Protein AF-A0A7J6QUN5-F1 (afdb_monomer_lite)

Secondary structure (DSSP, 8-state):
--HHHHHHTTSTT--S-----------------HHHHHHHTTSTTSHHHHHHHTTS-HHHHHHHHHHHTT-EEEEEEETTTEEEEEEE---SSS--S--TTTTTTGGGSTTS------

Structure (mmCIF, N/CA/C/O backbone):
data_AF-A0A7J6QUN5-F1
#
_entry.id   AF-A0A7J6QUN5-F1
#
loop_
_atom_site.group_PDB
_atom_site.id
_atom_site.type_symbol
_atom_site.label_atom_id
_atom_site.label_alt_id
_atom_site.label_comp_id
_atom_site.label_asym_id
_atom_site.label_entity_id
_atom_site.label_seq_id
_atom_site.pdbx_PDB_ins_code
_atom_site.Cartn_x
_atom_site.Cartn_y
_atom_site.Cartn_z
_atom_site.occupancy
_atom_site.B_iso_or_equiv
_atom_site.auth_seq_id
_atom_site.auth_comp_id
_atom_site.auth_asym_id
_atom_site.auth_atom_id
_atom_site.pdbx_PDB_model_num
ATOM 1 N N . MET A 1 1 ? -0.208 -10.633 -9.909 1.00 82.94 1 MET A N 1
ATOM 2 C CA . MET A 1 1 ? 0.989 -10.664 -9.033 1.00 82.94 1 MET A CA 1
ATOM 3 C C . MET A 1 1 ? 1.171 -12.066 -8.469 1.00 82.94 1 MET A C 1
ATOM 5 O O . MET A 1 1 ? 0.181 -12.698 -8.118 1.00 82.94 1 MET A O 1
ATOM 9 N N . SER A 1 2 ? 2.407 -12.575 -8.420 1.00 84.75 2 SER A N 1
ATOM 10 C CA . SER A 1 2 ? 2.683 -13.891 -7.827 1.00 84.75 2 SER A CA 1
ATOM 11 C C . SER A 1 2 ? 2.511 -13.862 -6.295 1.00 84.75 2 SER A C 1
ATOM 13 O O . SER A 1 2 ? 2.693 -12.804 -5.682 1.00 84.75 2 SER A O 1
ATOM 15 N N . PRO A 1 3 ? 2.179 -14.996 -5.648 1.00 80.06 3 PRO A N 1
ATOM 16 C CA . PRO A 1 3 ? 1.988 -15.053 -4.195 1.00 80.06 3 PRO A CA 1
ATOM 17 C C . PRO A 1 3 ? 3.200 -14.563 -3.387 1.00 80.06 3 PRO A C 1
ATOM 19 O O . PRO A 1 3 ? 3.033 -13.876 -2.379 1.00 80.06 3 PRO A O 1
ATOM 22 N N . GLU A 1 4 ? 4.412 -14.838 -3.872 1.00 85.50 4 GLU A N 1
ATOM 23 C CA . GLU A 1 4 ? 5.676 -14.420 -3.247 1.00 85.50 4 GLU A CA 1
ATOM 24 C C . GLU A 1 4 ? 5.857 -12.896 -3.216 1.00 85.50 4 GLU A C 1
ATOM 26 O O . GLU A 1 4 ? 6.329 -12.321 -2.233 1.00 85.50 4 GLU A O 1
ATOM 31 N N . LEU A 1 5 ? 5.434 -12.214 -4.282 1.00 87.00 5 LEU A N 1
ATOM 32 C CA . LEU A 1 5 ? 5.513 -10.757 -4.392 1.00 87.00 5 LEU A CA 1
ATOM 33 C C . LEU A 1 5 ? 4.449 -10.063 -3.539 1.00 87.00 5 LEU A C 1
ATOM 35 O O . LEU A 1 5 ? 4.653 -8.935 -3.099 1.00 87.00 5 LEU A O 1
ATOM 39 N N . LYS A 1 6 ? 3.343 -10.750 -3.228 1.00 83.44 6 LYS A N 1
ATOM 40 C CA . LYS A 1 6 ? 2.235 -10.183 -2.450 1.00 83.44 6 LYS A CA 1
ATOM 41 C C . LYS A 1 6 ? 2.627 -9.755 -1.049 1.00 83.44 6 LYS A C 1
ATOM 43 O O . LYS A 1 6 ? 2.154 -8.727 -0.574 1.00 83.44 6 LYS A O 1
ATOM 48 N N . LYS A 1 7 ? 3.514 -10.512 -0.405 1.00 85.94 7 LYS A N 1
ATOM 49 C CA . LYS A 1 7 ? 4.052 -10.144 0.909 1.00 85.94 7 LYS A CA 1
ATOM 50 C C . LYS A 1 7 ? 5.050 -8.992 0.799 1.00 85.94 7 LYS A C 1
ATOM 52 O O . LYS A 1 7 ? 5.067 -8.115 1.654 1.00 85.94 7 LYS A O 1
ATOM 57 N N . LYS A 1 8 ? 5.848 -8.982 -0.271 1.00 89.56 8 LYS A N 1
ATOM 58 C CA . LYS A 1 8 ? 6.910 -7.996 -0.490 1.00 89.56 8 LYS A CA 1
ATOM 59 C C . LYS A 1 8 ? 6.399 -6.629 -0.932 1.00 89.56 8 LYS A C 1
ATOM 61 O O . LYS A 1 8 ? 7.020 -5.636 -0.592 1.00 89.56 8 LYS A O 1
ATOM 66 N N . ALA A 1 9 ? 5.249 -6.566 -1.599 1.00 89.44 9 ALA A N 1
ATOM 67 C CA . ALA A 1 9 ? 4.669 -5.322 -2.107 1.00 89.44 9 ALA A CA 1
ATOM 68 C C . ALA A 1 9 ? 4.480 -4.234 -1.029 1.00 89.44 9 ALA A C 1
ATOM 70 O O . ALA A 1 9 ? 4.543 -3.049 -1.337 1.00 89.44 9 ALA A O 1
ATOM 71 N N . PHE A 1 10 ? 4.273 -4.627 0.233 1.00 91.75 10 PHE A N 1
ATOM 72 C CA . PHE A 1 10 ? 4.112 -3.701 1.360 1.00 91.75 10 PHE A CA 1
ATOM 73 C C . PHE A 1 10 ? 5.419 -3.364 2.095 1.00 91.75 10 PHE A C 1
ATOM 75 O O . PHE A 1 10 ? 5.378 -2.617 3.073 1.00 91.75 10 PHE A O 1
ATOM 82 N N . LEU A 1 11 ? 6.568 -3.898 1.670 1.00 91.44 11 LEU A N 1
ATOM 83 C CA . LEU A 1 11 ? 7.860 -3.496 2.218 1.00 91.44 11 LEU A CA 1
ATOM 84 C C . LEU A 1 11 ? 8.272 -2.146 1.625 1.00 91.44 11 LEU A C 1
ATOM 86 O O . LEU A 1 11 ? 8.215 -1.939 0.416 1.00 91.44 11 LEU A O 1
ATOM 90 N N . TYR A 1 12 ? 8.737 -1.242 2.482 1.00 90.69 12 TYR A N 1
ATOM 91 C CA . TYR A 1 12 ? 9.356 0.003 2.040 1.00 90.69 12 TYR A CA 1
ATOM 92 C C . TYR A 1 12 ? 10.601 -0.272 1.194 1.00 90.69 12 TYR A C 1
ATOM 94 O O . TYR A 1 12 ? 11.402 -1.149 1.523 1.00 90.69 12 TYR A O 1
ATOM 102 N N . GLY A 1 13 ? 10.759 0.478 0.103 1.00 86.38 13 GLY A N 1
ATOM 103 C CA . GLY A 1 13 ? 11.887 0.309 -0.814 1.00 86.38 13 GLY A CA 1
ATOM 104 C C . GLY A 1 13 ? 11.758 -0.904 -1.743 1.00 86.38 13 GLY A C 1
ATOM 105 O O . GLY A 1 13 ? 12.678 -1.190 -2.509 1.00 86.38 13 GLY A O 1
ATOM 106 N N . PHE A 1 14 ? 10.652 -1.654 -1.676 1.00 88.19 14 PHE A N 1
ATOM 107 C CA . PHE A 1 14 ? 10.424 -2.787 -2.561 1.00 88.19 14 PHE A CA 1
ATOM 108 C C . PHE A 1 14 ? 9.838 -2.322 -3.897 1.00 88.19 14 PHE A C 1
ATOM 110 O O . PHE A 1 14 ? 8.730 -1.794 -3.962 1.00 88.19 14 PHE A O 1
ATOM 117 N N . THR A 1 15 ? 10.564 -2.585 -4.980 1.00 85.19 15 THR A N 1
ATOM 118 C CA . THR A 1 15 ? 10.099 -2.406 -6.357 1.00 85.19 15 THR A CA 1
ATOM 119 C C . THR A 1 15 ? 10.508 -3.615 -7.192 1.00 85.19 15 THR A C 1
ATOM 121 O O . THR A 1 15 ? 11.523 -4.258 -6.923 1.00 85.19 15 THR A O 1
ATOM 124 N N . THR A 1 16 ? 9.687 -3.972 -8.178 1.00 83.31 16 THR A N 1
ATOM 125 C CA . THR A 1 16 ? 10.002 -5.032 -9.149 1.00 83.31 16 THR A CA 1
ATOM 126 C C . THR A 1 16 ? 10.709 -4.499 -10.390 1.00 83.31 16 THR A C 1
ATOM 128 O O . THR A 1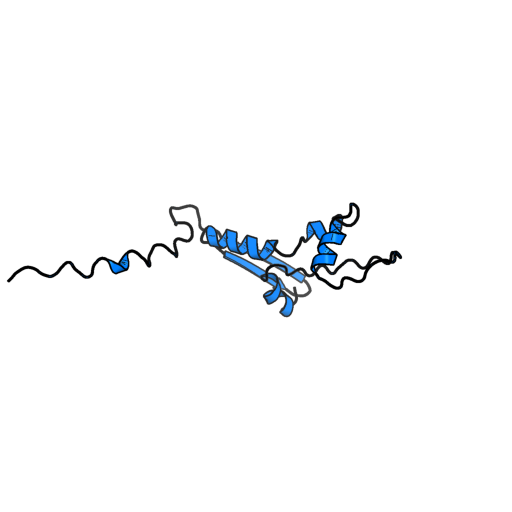 16 ? 11.071 -5.290 -11.256 1.00 83.31 16 THR A O 1
ATOM 131 N N . VAL A 1 17 ? 10.877 -3.178 -10.502 1.00 79.56 17 VAL A N 1
ATOM 132 C CA . VAL A 1 17 ? 11.682 -2.570 -11.563 1.00 79.56 17 VAL A CA 1
ATOM 133 C C . VAL A 1 17 ? 13.146 -2.872 -11.254 1.00 79.56 17 VAL A C 1
ATOM 135 O O . VAL A 1 17 ? 13.657 -2.463 -10.215 1.00 79.56 17 VAL A O 1
ATOM 138 N N . GLY A 1 18 ? 13.782 -3.672 -12.110 1.00 66.31 18 GLY A N 1
ATOM 139 C CA . GLY A 1 18 ? 15.221 -3.911 -12.043 1.00 66.31 18 GLY A CA 1
ATOM 140 C C . GLY A 1 18 ? 15.991 -2.722 -12.607 1.00 66.31 18 GLY A C 1
ATOM 141 O O . GLY A 1 18 ? 15.450 -1.978 -13.427 1.00 66.31 18 GLY A O 1
ATOM 142 N N . ASP A 1 19 ? 17.250 -2.569 -12.196 1.00 58.72 19 ASP A N 1
ATOM 143 C CA . ASP A 1 19 ? 18.159 -1.611 -12.820 1.00 58.72 19 ASP A CA 1
ATOM 144 C C . ASP A 1 19 ? 18.194 -1.898 -14.326 1.00 58.72 19 ASP A C 1
ATOM 146 O O . ASP A 1 19 ? 18.516 -3.005 -14.768 1.00 58.72 19 ASP A O 1
ATOM 150 N N . ILE A 1 20 ? 17.777 -0.915 -15.118 1.00 54.81 20 ILE A N 1
ATOM 151 C CA . ILE A 1 20 ? 17.833 -0.975 -16.575 1.00 54.81 20 ILE A CA 1
ATOM 152 C C . ILE A 1 20 ? 19.307 -1.092 -16.975 1.00 54.81 20 ILE A C 1
ATOM 154 O O . ILE A 1 20 ? 20.046 -0.110 -17.012 1.00 54.81 20 ILE A O 1
ATOM 158 N N . ASN A 1 21 ? 19.739 -2.326 -17.238 1.00 50.00 21 ASN A N 1
ATOM 159 C CA . ASN A 1 21 ? 21.006 -2.642 -17.880 1.00 50.00 21 ASN A CA 1
ATOM 160 C C . ASN A 1 21 ? 20.969 -2.099 -19.308 1.00 50.00 21 ASN A C 1
ATOM 162 O O . ASN A 1 21 ? 20.566 -2.801 -20.235 1.00 50.00 21 ASN A O 1
ATOM 166 N N . GLU A 1 22 ? 21.388 -0.855 -19.497 1.00 47.62 22 GLU A N 1
ATOM 167 C CA . GLU A 1 22 ? 21.753 -0.393 -20.824 1.00 47.62 22 GLU A CA 1
ATOM 168 C C . GLU A 1 22 ? 23.231 -0.703 -21.040 1.00 47.62 22 GLU A C 1
ATOM 170 O O . GLU A 1 22 ? 24.113 -0.189 -20.348 1.00 47.62 22 GLU A O 1
ATOM 175 N N . ASN A 1 23 ? 23.485 -1.609 -21.985 1.00 44.31 23 ASN A N 1
ATOM 176 C CA . ASN A 1 23 ? 24.789 -1.811 -22.592 1.00 44.31 23 ASN A CA 1
ATOM 177 C C . ASN A 1 23 ? 25.268 -0.466 -23.151 1.00 44.31 23 ASN A C 1
ATOM 179 O O . ASN A 1 23 ? 24.983 -0.113 -24.292 1.00 44.31 23 ASN A O 1
ATOM 183 N N . THR A 1 24 ? 25.980 0.314 -22.355 1.00 46.88 24 THR A N 1
ATOM 184 C CA . THR A 1 24 ? 26.732 1.466 -22.833 1.00 46.88 24 THR A CA 1
ATOM 185 C C . THR A 1 24 ? 28.063 1.432 -22.118 1.00 46.88 24 THR A C 1
ATOM 187 O O . THR A 1 24 ? 28.154 1.579 -20.901 1.00 46.88 24 THR A O 1
ATOM 190 N N . HIS A 1 25 ? 29.084 1.124 -22.910 1.00 50.94 25 HIS A N 1
ATOM 191 C CA . HIS A 1 25 ? 30.479 1.229 -22.543 1.00 50.94 25 HIS A CA 1
ATOM 192 C C . HIS A 1 25 ? 30.749 2.629 -21.992 1.00 50.94 25 HIS A C 1
ATOM 194 O O . HIS A 1 25 ? 30.844 3.571 -22.769 1.00 50.94 25 HIS A O 1
ATOM 200 N N . ASP A 1 26 ? 30.933 2.755 -20.684 1.00 41.38 26 ASP A N 1
ATOM 201 C CA . ASP A 1 26 ? 31.986 3.631 -20.198 1.00 41.38 26 ASP A CA 1
ATOM 202 C C . ASP A 1 26 ? 32.542 3.113 -18.875 1.00 41.38 26 ASP A C 1
ATOM 204 O O . ASP A 1 26 ? 31.835 2.755 -17.932 1.00 41.38 26 ASP A O 1
ATOM 208 N N . SER A 1 27 ? 33.856 2.999 -18.873 1.00 60.53 27 SER A N 1
ATOM 209 C CA . SER A 1 27 ? 34.684 2.577 -17.769 1.00 60.53 27 SER A CA 1
ATOM 210 C C . SER A 1 27 ? 34.833 3.733 -16.793 1.00 60.53 27 SER A C 1
ATOM 212 O O . SER A 1 27 ? 35.487 4.708 -17.127 1.00 60.53 27 SER A O 1
ATOM 214 N N . THR A 1 28 ? 34.323 3.610 -15.572 1.00 52.84 28 THR A N 1
ATOM 215 C CA . THR A 1 28 ? 35.036 4.028 -14.354 1.00 52.84 28 THR A CA 1
ATOM 216 C C . THR A 1 28 ? 34.233 3.661 -13.107 1.00 52.84 28 THR A C 1
ATOM 218 O O . THR A 1 28 ? 33.027 3.854 -13.030 1.00 52.84 28 THR A O 1
ATOM 221 N N . THR A 1 29 ? 34.962 3.125 -12.124 1.00 48.28 29 THR A N 1
ATOM 222 C CA . THR A 1 29 ? 34.580 2.904 -10.717 1.00 48.28 29 THR A CA 1
ATOM 223 C C . THR A 1 29 ? 33.439 1.921 -10.423 1.00 48.28 29 THR A C 1
ATOM 225 O O . THR A 1 29 ? 32.255 2.212 -10.527 1.00 48.28 29 THR A O 1
ATOM 228 N N . ARG A 1 30 ? 33.866 0.730 -9.982 1.00 52.62 30 ARG A N 1
ATOM 229 C CA . ARG A 1 30 ? 33.071 -0.281 -9.280 1.00 52.62 30 ARG A CA 1
ATOM 230 C C . ARG A 1 30 ? 32.595 0.297 -7.948 1.00 52.62 30 ARG A C 1
ATOM 232 O O . ARG A 1 30 ? 33.433 0.532 -7.082 1.00 52.62 30 ARG A O 1
ATOM 239 N N . ASP A 1 31 ? 31.294 0.492 -7.787 1.00 52.38 31 ASP A N 1
ATOM 240 C CA . ASP A 1 31 ? 30.698 0.724 -6.473 1.00 52.38 31 ASP A CA 1
ATOM 241 C C . ASP A 1 31 ? 29.363 -0.038 -6.396 1.00 52.38 31 ASP A C 1
ATOM 243 O O . ASP A 1 31 ? 28.321 0.406 -6.877 1.00 52.38 31 ASP A O 1
ATOM 247 N N . ASP A 1 32 ? 29.431 -1.260 -5.859 1.00 50.91 32 ASP A N 1
ATOM 248 C CA . ASP A 1 32 ? 28.390 -2.302 -5.879 1.00 50.91 32 ASP A CA 1
ATOM 249 C C . ASP A 1 32 ? 27.277 -2.067 -4.829 1.00 50.91 32 ASP A C 1
ATOM 251 O O . ASP A 1 32 ? 26.784 -2.988 -4.171 1.00 50.91 32 ASP A O 1
ATOM 255 N N . GLY A 1 33 ? 26.885 -0.810 -4.619 1.00 52.50 33 GLY A N 1
ATOM 256 C CA . GLY A 1 33 ? 25.881 -0.416 -3.634 1.00 52.50 33 GLY A CA 1
ATOM 257 C C . GLY A 1 33 ? 24.529 -0.079 -4.262 1.00 52.50 33 GLY A C 1
ATOM 258 O O . GLY A 1 33 ? 24.459 0.677 -5.226 1.00 52.50 33 GLY A O 1
ATOM 259 N N . ARG A 1 34 ? 23.424 -0.516 -3.635 1.00 56.09 34 ARG A N 1
ATOM 260 C CA . ARG A 1 34 ? 22.042 -0.073 -3.955 1.00 56.09 34 ARG A CA 1
ATOM 261 C C . ARG A 1 34 ? 21.879 1.455 -4.024 1.00 56.09 34 ARG A C 1
ATOM 263 O O . ARG A 1 34 ? 20.978 1.945 -4.692 1.00 56.09 34 ARG A O 1
ATOM 270 N N . LEU A 1 35 ? 22.743 2.200 -3.333 1.00 56.38 35 LEU A N 1
ATOM 271 C CA . LEU A 1 35 ? 22.790 3.663 -3.358 1.00 56.38 35 LEU A CA 1
ATOM 272 C C . LEU A 1 35 ? 23.426 4.222 -4.647 1.00 56.38 35 LEU A C 1
ATOM 274 O O . LEU A 1 35 ? 23.017 5.280 -5.118 1.00 56.38 35 LEU A O 1
ATOM 278 N N . GLY A 1 36 ? 24.376 3.501 -5.249 1.00 55.91 36 GLY A N 1
ATOM 279 C CA . GLY A 1 36 ? 25.034 3.892 -6.500 1.00 55.91 36 GLY A CA 1
ATOM 280 C C . GLY A 1 36 ? 24.078 3.888 -7.696 1.00 55.91 36 GLY A C 1
ATOM 281 O O . GLY A 1 36 ? 24.122 4.796 -8.524 1.00 55.91 36 GLY A O 1
ATOM 282 N N . GLY A 1 37 ? 23.135 2.938 -7.738 1.00 56.97 37 GLY A N 1
ATOM 283 C CA . GLY A 1 37 ? 22.068 2.904 -8.751 1.00 56.97 37 GLY A CA 1
ATOM 284 C C . GLY A 1 37 ? 21.099 4.093 -8.661 1.00 56.97 37 GLY A C 1
ATOM 285 O O . GLY A 1 37 ? 20.684 4.636 -9.685 1.00 56.97 37 GLY A O 1
ATOM 286 N N . LEU A 1 38 ? 20.799 4.559 -7.442 1.00 58.38 38 LEU A N 1
ATOM 287 C CA . LEU A 1 38 ? 19.957 5.737 -7.181 1.00 58.38 38 LEU A CA 1
ATOM 288 C C . LEU A 1 38 ? 20.619 7.034 -7.658 1.00 58.38 38 LEU A C 1
ATOM 290 O O . LEU A 1 38 ? 19.964 7.838 -8.317 1.00 58.38 38 LEU A O 1
ATOM 294 N N . LEU A 1 39 ? 21.915 7.216 -7.386 1.00 60.47 39 LEU A N 1
ATOM 295 C CA . LEU A 1 39 ? 22.669 8.381 -7.859 1.00 60.47 39 LEU A CA 1
ATOM 296 C C . LEU A 1 39 ? 22.758 8.406 -9.394 1.00 60.47 39 LEU A C 1
ATOM 298 O O . LEU A 1 39 ? 22.573 9.449 -10.013 1.00 60.47 39 LEU A O 1
ATOM 302 N N . ARG A 1 40 ? 22.981 7.244 -10.020 1.00 55.00 40 ARG A N 1
ATOM 303 C CA . ARG A 1 40 ? 23.076 7.114 -11.482 1.00 55.00 40 ARG A CA 1
ATOM 304 C C . ARG A 1 40 ? 21.735 7.331 -12.192 1.00 55.00 40 ARG A C 1
ATOM 306 O O . ARG A 1 40 ? 21.713 7.802 -13.322 1.00 55.00 40 ARG A O 1
ATOM 313 N N . SER A 1 41 ? 20.619 7.053 -11.517 1.00 54.47 41 SER A N 1
ATOM 314 C CA . SER A 1 41 ? 19.268 7.310 -12.038 1.00 54.47 41 SER A CA 1
ATOM 315 C C . SER A 1 41 ? 18.936 8.804 -12.159 1.00 54.47 41 SER A C 1
ATOM 317 O O . SER A 1 41 ? 17.943 9.147 -12.794 1.00 54.47 41 SER A O 1
ATOM 319 N N . MET A 1 42 ? 19.748 9.694 -11.568 1.00 60.53 42 MET A N 1
ATOM 320 C CA . MET A 1 42 ? 19.533 11.143 -11.607 1.00 60.53 42 MET A CA 1
ATOM 321 C C . MET A 1 42 ? 20.069 11.836 -12.873 1.00 60.53 42 MET A C 1
ATOM 323 O O . MET A 1 42 ? 19.800 13.022 -13.062 1.00 60.53 42 MET A O 1
ATOM 327 N N . ASP A 1 43 ? 20.784 11.128 -13.757 1.00 58.34 43 ASP A N 1
ATOM 328 C CA . ASP A 1 43 ? 21.333 11.715 -14.984 1.00 58.34 43 ASP A CA 1
ATOM 329 C C . ASP A 1 43 ? 20.314 11.692 -16.144 1.00 58.34 43 ASP A C 1
ATOM 331 O O . ASP A 1 43 ? 20.108 10.692 -16.830 1.00 58.34 43 ASP A O 1
ATOM 335 N N . SER A 1 44 ? 19.610 12.819 -16.255 1.00 55.97 44 SER A N 1
ATOM 336 C CA . SER A 1 44 ? 18.897 13.502 -17.355 1.00 55.97 44 SER A CA 1
ATOM 337 C C . SER A 1 44 ? 18.230 12.770 -18.537 1.00 55.97 44 SER A C 1
ATOM 339 O O . SER A 1 44 ? 17.407 13.402 -19.194 1.00 55.97 44 SER A O 1
ATOM 341 N N . ASN A 1 45 ? 18.464 11.488 -18.824 1.00 54.28 45 ASN A N 1
ATOM 342 C CA . ASN A 1 45 ? 17.767 10.752 -19.897 1.00 54.28 45 ASN A CA 1
ATOM 343 C C . ASN A 1 45 ? 17.212 9.377 -19.469 1.00 54.28 45 ASN A C 1
ATOM 345 O O . ASN A 1 45 ? 16.319 8.852 -20.136 1.00 54.28 45 ASN A O 1
ATOM 349 N N . HIS A 1 46 ? 17.630 8.835 -18.317 1.00 53.03 46 HIS A N 1
ATOM 350 C CA . HIS A 1 46 ? 17.164 7.541 -17.775 1.00 53.03 46 HIS A CA 1
ATOM 351 C C . HIS A 1 46 ? 16.031 7.652 -16.744 1.00 53.03 46 HIS A C 1
ATOM 353 O O . HIS A 1 46 ? 15.552 6.642 -16.229 1.00 53.03 46 HIS A O 1
ATOM 359 N N . MET A 1 47 ? 15.543 8.869 -16.491 1.00 53.50 47 MET A N 1
ATOM 360 C CA . MET A 1 47 ? 14.454 9.142 -15.546 1.00 53.50 47 MET A CA 1
ATOM 361 C C . MET A 1 47 ? 13.125 8.470 -15.929 1.00 53.50 47 MET A C 1
ATOM 363 O O . MET A 1 47 ? 12.339 8.114 -15.064 1.00 53.50 47 MET A O 1
ATOM 367 N N . ARG A 1 48 ? 12.841 8.216 -17.211 1.00 53.41 48 ARG A N 1
ATOM 368 C CA . ARG A 1 48 ? 11.440 8.023 -17.639 1.00 53.41 48 ARG A CA 1
ATOM 369 C C . ARG A 1 48 ? 10.735 6.745 -17.172 1.00 53.41 48 ARG A C 1
ATOM 371 O O . ARG A 1 48 ? 9.519 6.776 -17.020 1.00 53.41 48 ARG A O 1
ATOM 378 N N . TRP A 1 49 ? 11.448 5.645 -16.933 1.00 52.44 49 TRP A N 1
ATOM 379 C CA . TRP A 1 49 ? 10.826 4.367 -16.535 1.00 52.44 49 TRP A CA 1
ATOM 380 C C . TRP A 1 49 ? 10.927 4.097 -15.030 1.00 52.44 49 TRP A C 1
ATOM 382 O O . TRP A 1 49 ? 9.984 3.583 -14.427 1.00 52.44 49 TRP A O 1
ATOM 392 N N . ASN A 1 50 ? 12.035 4.515 -14.414 1.00 56.81 50 ASN A N 1
ATOM 393 C CA . ASN A 1 50 ? 12.241 4.421 -12.968 1.00 56.81 50 ASN A CA 1
ATOM 394 C C . ASN A 1 50 ? 11.391 5.450 -12.204 1.00 56.81 50 ASN A C 1
ATOM 396 O O . ASN A 1 50 ? 10.975 5.188 -11.079 1.00 56.81 50 ASN A O 1
ATOM 400 N N . GLU A 1 51 ? 11.054 6.583 -12.825 1.00 57.97 51 GLU A N 1
ATOM 401 C CA . GLU A 1 51 ? 10.222 7.623 -12.214 1.00 57.97 51 GLU A CA 1
ATOM 402 C C . GLU A 1 51 ? 8.743 7.224 -12.107 1.00 57.97 51 GLU A C 1
ATOM 404 O O . GLU A 1 51 ? 8.087 7.579 -11.131 1.00 57.97 51 GLU A O 1
ATOM 409 N N . MET A 1 52 ? 8.216 6.416 -13.038 1.00 63.41 52 MET A N 1
ATOM 410 C CA . MET A 1 52 ? 6.799 6.015 -13.010 1.00 63.41 52 MET A CA 1
ATOM 411 C C . MET A 1 52 ? 6.470 5.015 -11.891 1.00 63.41 52 MET A C 1
ATOM 413 O O . MET A 1 52 ? 5.409 5.111 -11.277 1.00 63.41 52 MET A O 1
ATOM 417 N N . ALA A 1 53 ? 7.351 4.043 -11.629 1.00 70.44 53 ALA A N 1
ATOM 418 C CA . ALA A 1 53 ? 7.181 3.085 -10.528 1.00 70.44 53 ALA A CA 1
ATOM 419 C C . ALA A 1 53 ? 7.794 3.587 -9.206 1.00 70.44 53 ALA A C 1
ATOM 421 O O . ALA A 1 53 ? 7.411 3.133 -8.123 1.00 70.44 53 ALA A O 1
ATOM 422 N N . GLY A 1 54 ? 8.735 4.530 -9.298 1.00 77.19 54 GLY A N 1
ATOM 423 C CA . GLY A 1 54 ? 9.452 5.113 -8.175 1.00 77.19 54 GLY A CA 1
ATOM 424 C C . GLY A 1 54 ? 10.280 4.100 -7.381 1.00 77.19 54 GLY A C 1
ATOM 425 O O . GLY A 1 54 ? 10.503 2.954 -7.772 1.00 77.19 54 GLY A O 1
ATOM 426 N N . TYR A 1 55 ? 10.705 4.526 -6.193 1.00 80.38 55 TYR A N 1
ATOM 427 C CA . TYR A 1 55 ? 11.579 3.755 -5.302 1.00 80.38 55 TYR A CA 1
ATOM 428 C C . TYR A 1 55 ? 10.841 2.739 -4.407 1.00 80.38 55 TYR A C 1
ATOM 430 O O . TYR A 1 55 ? 11.395 2.280 -3.415 1.00 80.38 55 TYR A O 1
ATOM 438 N N . GLY A 1 56 ? 9.580 2.396 -4.697 1.00 86.81 56 GLY A N 1
ATOM 439 C CA . GLY A 1 56 ? 8.841 1.408 -3.895 1.00 86.81 56 GLY A CA 1
ATOM 440 C C . GLY A 1 56 ? 8.290 1.929 -2.559 1.00 86.81 56 GLY A C 1
ATOM 441 O O . GLY A 1 56 ? 8.152 1.170 -1.602 1.00 86.81 56 GLY A O 1
ATOM 442 N N . PHE A 1 57 ? 7.975 3.227 -2.471 1.00 89.75 57 PHE A N 1
ATOM 443 C CA . PHE A 1 57 ? 7.340 3.829 -1.284 1.00 89.75 57 PHE A CA 1
ATOM 444 C C . PHE A 1 57 ? 5.821 3.995 -1.411 1.00 89.75 57 PHE A C 1
ATOM 446 O O . PHE A 1 57 ? 5.143 4.125 -0.396 1.00 89.75 57 PHE A O 1
ATOM 453 N N . GLY A 1 58 ? 5.268 3.959 -2.628 1.00 91.75 58 GLY A N 1
ATOM 454 C CA . GLY A 1 58 ? 3.858 4.278 -2.878 1.00 91.75 58 GLY A CA 1
ATOM 455 C C . GLY A 1 58 ? 2.884 3.388 -2.105 1.00 91.75 58 GLY A C 1
ATOM 456 O O . GLY A 1 58 ? 2.116 3.885 -1.290 1.00 91.75 58 GLY A O 1
ATOM 457 N N . LEU A 1 59 ? 2.941 2.067 -2.301 1.00 93.06 59 LEU A N 1
ATOM 458 C CA . LEU A 1 59 ? 1.967 1.147 -1.699 1.00 93.06 59 LEU A CA 1
ATOM 459 C C . LEU A 1 59 ? 2.006 1.122 -0.154 1.00 93.06 59 LEU A C 1
ATOM 461 O O . LEU A 1 59 ? 0.934 1.185 0.461 1.00 93.06 59 LEU A O 1
ATOM 465 N N . PRO A 1 60 ? 3.185 1.073 0.502 1.00 93.25 60 PRO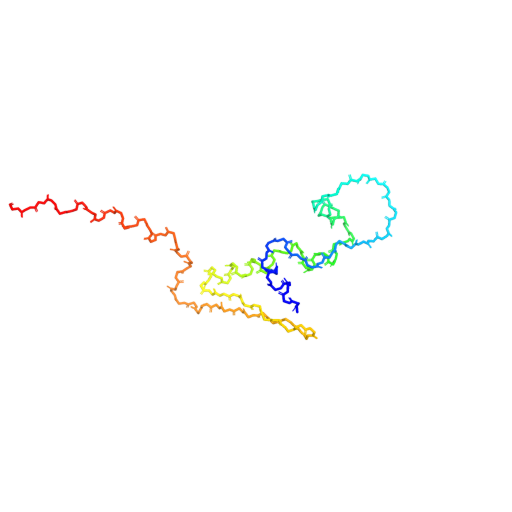 A N 1
ATOM 466 C CA . PRO A 1 60 ? 3.260 1.190 1.958 1.00 93.25 60 PRO A CA 1
ATOM 467 C C . PRO A 1 60 ? 2.706 2.524 2.486 1.00 93.25 60 PRO A C 1
ATOM 469 O O . PRO A 1 60 ? 1.952 2.524 3.461 1.00 93.25 60 PRO A O 1
ATOM 472 N N . LEU A 1 61 ? 3.013 3.646 1.820 1.00 93.56 61 LEU A N 1
ATOM 473 C CA . LEU A 1 61 ? 2.524 4.971 2.216 1.00 93.56 61 LEU A CA 1
ATOM 474 C C . LEU A 1 61 ? 1.015 5.111 2.017 1.00 93.56 61 LEU A C 1
ATOM 476 O O . LEU A 1 61 ? 0.324 5.572 2.920 1.00 93.56 61 LEU A O 1
ATOM 480 N N . SER A 1 62 ? 0.471 4.670 0.882 1.00 94.50 62 SER A N 1
ATOM 481 C CA . SER A 1 62 ? -0.975 4.701 0.636 1.00 94.50 62 SER A CA 1
ATOM 482 C C . SER A 1 62 ? -1.746 3.932 1.710 1.00 94.50 62 SER A C 1
ATOM 484 O O . SER A 1 62 ? -2.798 4.390 2.155 1.00 94.50 62 SER A O 1
ATOM 486 N N . ARG A 1 63 ? -1.211 2.799 2.189 1.00 93.25 63 ARG A N 1
ATOM 487 C CA . ARG A 1 63 ? -1.816 2.057 3.301 1.00 93.25 63 ARG A CA 1
ATOM 488 C C . ARG A 1 63 ? -1.727 2.811 4.628 1.00 93.25 63 ARG A C 1
ATOM 490 O O . ARG A 1 63 ? -2.691 2.789 5.388 1.00 93.25 63 ARG A O 1
ATOM 497 N N . LEU A 1 64 ? -0.600 3.465 4.910 1.00 93.19 64 LEU A N 1
ATOM 498 C CA . LEU A 1 64 ? -0.451 4.318 6.093 1.00 93.19 64 LEU A CA 1
ATOM 499 C C . LEU A 1 64 ? -1.490 5.449 6.089 1.00 93.19 64 LEU A C 1
ATOM 501 O O . LEU A 1 64 ? -2.172 5.641 7.091 1.00 93.19 64 LEU A O 1
ATOM 505 N N . TYR A 1 65 ? -1.666 6.131 4.955 1.00 91.25 65 TYR A N 1
ATOM 506 C CA . TYR A 1 65 ? -2.666 7.191 4.806 1.00 91.25 65 TYR A CA 1
ATOM 507 C C . TYR A 1 65 ? -4.097 6.679 4.966 1.00 91.25 65 TYR A C 1
ATOM 509 O O . TYR A 1 65 ? -4.882 7.287 5.688 1.00 91.25 65 TYR A O 1
ATOM 517 N N . ALA A 1 66 ? -4.440 5.544 4.352 1.00 91.12 66 ALA A N 1
ATOM 518 C CA . ALA A 1 66 ? -5.762 4.948 4.532 1.00 91.12 66 ALA A CA 1
ATOM 519 C C . ALA A 1 66 ? -6.041 4.646 6.015 1.00 91.12 66 ALA A C 1
ATOM 521 O O . ALA A 1 66 ? -7.108 4.984 6.523 1.00 91.12 66 ALA A O 1
ATOM 522 N N . LYS A 1 67 ? -5.055 4.087 6.730 1.00 90.19 67 LYS A N 1
ATOM 523 C CA . LYS A 1 67 ? -5.155 3.805 8.169 1.00 90.19 67 LYS A CA 1
ATOM 524 C C . LYS A 1 67 ? -5.249 5.052 9.035 1.00 90.19 67 LYS A C 1
ATOM 526 O O . LYS A 1 67 ? -5.982 5.036 10.018 1.00 90.19 67 LYS A O 1
ATOM 531 N N . TYR A 1 68 ? -4.541 6.118 8.675 1.00 87.19 68 TYR A N 1
ATOM 532 C CA . TYR A 1 68 ? -4.601 7.390 9.393 1.00 87.19 68 TYR A CA 1
ATOM 533 C C . TYR A 1 68 ? -6.036 7.933 9.461 1.00 87.19 68 TYR A C 1
ATOM 535 O O . TYR A 1 68 ? -6.504 8.304 10.535 1.00 87.19 68 TYR A O 1
ATOM 543 N N . PHE A 1 69 ? -6.780 7.849 8.354 1.00 85.12 69 PHE A N 1
ATOM 544 C CA . PHE A 1 69 ? -8.200 8.217 8.290 1.00 85.12 69 PHE A CA 1
ATOM 545 C C . PHE A 1 69 ? -9.156 7.117 8.801 1.00 85.12 69 PHE A C 1
ATOM 547 O O . PHE A 1 69 ? -10.352 7.118 8.501 1.00 85.12 69 PHE A O 1
ATOM 554 N N . GLY A 1 70 ? -8.644 6.148 9.566 1.00 85.69 70 GLY A N 1
ATOM 555 C CA . GLY A 1 70 ? -9.422 5.059 10.159 1.00 85.69 70 GLY A CA 1
ATOM 556 C C . GLY A 1 70 ? -9.897 3.992 9.166 1.00 85.69 70 GLY A C 1
ATOM 557 O O . GLY A 1 70 ? -10.796 3.219 9.493 1.00 85.69 70 GLY A O 1
ATOM 558 N N . GLY A 1 71 ? -9.329 3.969 7.963 1.00 91.00 71 GLY A N 1
ATOM 559 C CA . GLY A 1 71 ? -9.591 3.004 6.903 1.00 91.00 71 GLY A CA 1
ATOM 560 C C . GLY A 1 71 ? -8.523 1.907 6.777 1.00 91.00 71 GLY A C 1
ATOM 561 O O . GLY A 1 71 ? -7.728 1.674 7.685 1.00 91.00 71 GLY A O 1
ATOM 562 N N . ASP A 1 72 ? -8.478 1.230 5.626 1.00 93.25 72 ASP A N 1
ATOM 563 C CA . ASP A 1 72 ? -7.374 0.332 5.236 1.00 93.25 72 ASP A CA 1
ATOM 564 C C . ASP A 1 72 ? -7.289 0.210 3.703 1.00 93.25 72 ASP A C 1
ATOM 566 O O . ASP A 1 72 ? -8.208 0.581 2.966 1.00 93.25 72 ASP A O 1
ATOM 570 N N . LEU A 1 73 ? -6.168 -0.323 3.220 1.00 94.75 73 LEU A N 1
ATOM 571 C CA . LEU A 1 73 ? -5.918 -0.614 1.812 1.00 94.75 73 LEU A CA 1
ATOM 572 C C . LEU A 1 73 ? -5.665 -2.113 1.634 1.00 94.75 73 LEU A C 1
ATOM 574 O O . LEU A 1 73 ? -4.760 -2.686 2.249 1.00 94.75 73 LEU A O 1
ATOM 578 N N . HIS A 1 74 ? -6.423 -2.740 0.736 1.00 93.38 74 HIS A N 1
ATOM 579 C CA . HIS A 1 74 ? -6.331 -4.163 0.422 1.00 93.38 74 HIS A CA 1
ATOM 580 C C . HIS A 1 74 ? -5.924 -4.383 -1.034 1.00 93.38 74 HIS A C 1
ATOM 582 O O . HIS A 1 74 ? -6.514 -3.822 -1.951 1.00 93.38 74 HIS A O 1
ATOM 588 N N . VAL A 1 75 ? -4.936 -5.254 -1.245 1.00 93.44 75 VAL A N 1
ATOM 589 C CA . VAL A 1 75 ? -4.482 -5.651 -2.583 1.00 93.44 75 VAL A CA 1
ATOM 590 C C . VAL A 1 75 ? -4.918 -7.083 -2.860 1.00 93.44 75 VAL A C 1
ATOM 592 O O . VAL A 1 75 ? -4.493 -8.029 -2.180 1.00 93.44 75 VAL A O 1
ATOM 595 N N . GLN A 1 76 ? -5.740 -7.250 -3.890 1.00 92.31 76 GLN A N 1
ATOM 596 C CA . GLN A 1 76 ? -6.145 -8.545 -4.411 1.00 92.31 76 GLN A CA 1
ATOM 597 C C . GLN A 1 76 ? -5.480 -8.760 -5.760 1.00 92.31 76 GLN A C 1
ATOM 599 O O . GLN A 1 76 ? -5.411 -7.870 -6.592 1.00 92.31 76 GLN A O 1
ATOM 604 N N . SER A 1 77 ? -4.905 -9.937 -5.967 1.00 89.75 77 SER A N 1
ATOM 605 C CA . SER A 1 77 ? -4.177 -10.194 -7.196 1.00 89.75 77 SER A CA 1
ATOM 606 C C . SER A 1 77 ? -4.435 -11.594 -7.684 1.00 89.75 77 SER A C 1
ATOM 608 O O . SER A 1 77 ? -4.368 -12.545 -6.903 1.00 89.75 77 SER A O 1
ATOM 610 N N . LEU A 1 78 ? -4.699 -11.689 -8.981 1.00 91.50 78 LEU A N 1
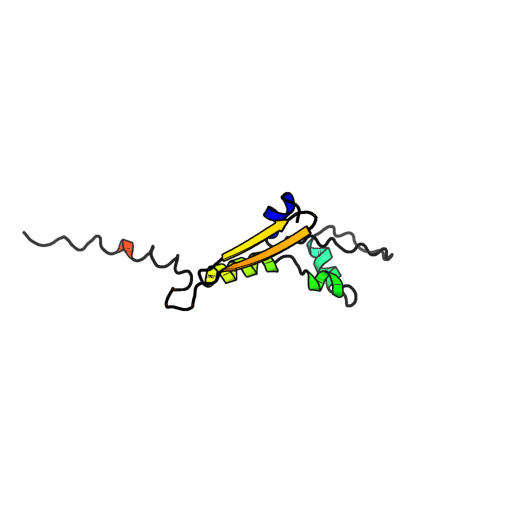ATOM 611 C CA . LEU A 1 78 ? -4.902 -12.928 -9.697 1.00 91.50 78 LEU A CA 1
ATOM 612 C C . LEU A 1 78 ? -3.742 -13.088 -10.681 1.00 91.50 78 LEU A C 1
ATOM 614 O O . LEU A 1 78 ? -3.575 -12.315 -11.628 1.00 91.50 78 LEU A O 1
ATOM 618 N N . TYR A 1 79 ? -2.870 -14.057 -10.406 1.00 88.88 79 TYR A N 1
ATOM 619 C CA . TYR A 1 79 ? -1.692 -14.301 -11.233 1.00 88.88 79 TYR A CA 1
ATOM 620 C C . TYR A 1 79 ? -2.101 -14.660 -12.669 1.00 88.88 79 TYR A C 1
ATOM 622 O O . TYR A 1 79 ? -2.942 -15.529 -12.864 1.00 88.88 79 TYR A O 1
ATOM 630 N N . GLY A 1 80 ? -1.515 -13.975 -13.655 1.00 89.62 80 GLY A N 1
ATOM 631 C CA . GLY A 1 80 ? -1.853 -14.134 -15.074 1.00 89.62 80 GLY A CA 1
ATOM 632 C C . GLY A 1 80 ? -3.027 -13.282 -15.573 1.00 89.62 80 GLY A C 1
ATOM 633 O O . GLY A 1 80 ? -3.239 -13.236 -16.777 1.00 89.62 80 GLY A O 1
ATOM 634 N N . TYR A 1 81 ? -3.746 -12.579 -14.688 1.00 92.12 81 TYR A N 1
ATOM 635 C CA . TYR A 1 81 ? -4.911 -11.765 -15.062 1.00 92.12 81 TYR A CA 1
ATOM 636 C C . TYR A 1 81 ? -4.742 -10.295 -14.674 1.00 92.12 81 TYR A C 1
ATOM 638 O O . TYR A 1 81 ? -4.877 -9.418 -15.519 1.00 92.12 81 TYR A O 1
ATOM 646 N N . GLY A 1 82 ? -4.420 -10.010 -13.406 1.00 92.31 82 GLY A N 1
ATOM 647 C CA . GLY A 1 82 ? -4.377 -8.628 -12.928 1.00 92.31 82 GLY A CA 1
ATOM 648 C C . GLY A 1 82 ? -4.182 -8.467 -11.422 1.00 92.31 82 GLY A C 1
ATOM 649 O O . GLY A 1 82 ? -3.951 -9.429 -10.681 1.00 92.31 82 GLY A O 1
ATOM 650 N N . THR A 1 83 ? -4.236 -7.214 -10.977 1.00 93.12 83 THR A N 1
ATOM 651 C CA . THR A 1 83 ? -4.162 -6.817 -9.568 1.00 93.12 83 THR A CA 1
ATOM 652 C C . THR A 1 83 ? -5.140 -5.675 -9.331 1.00 93.12 83 THR A C 1
ATOM 654 O O . THR A 1 83 ? -5.000 -4.627 -9.951 1.00 93.12 83 THR A O 1
ATOM 657 N N . ASP A 1 84 ? -6.061 -5.871 -8.397 1.00 94.88 84 ASP A N 1
ATOM 658 C CA . ASP A 1 84 ? -7.045 -4.888 -7.962 1.00 94.88 84 ASP A CA 1
ATOM 659 C C . ASP A 1 84 ? -6.662 -4.343 -6.583 1.00 94.88 84 ASP A C 1
ATOM 661 O O . ASP A 1 84 ? -6.158 -5.070 -5.714 1.00 94.88 84 ASP A O 1
ATOM 665 N N . VAL A 1 85 ? -6.906 -3.052 -6.367 1.00 94.31 85 VAL A N 1
ATOM 666 C CA . VAL A 1 85 ? -6.625 -2.371 -5.100 1.00 94.31 85 VAL A CA 1
ATOM 667 C C . VAL A 1 85 ? -7.900 -1.721 -4.591 1.00 94.31 85 VAL A C 1
ATOM 669 O O . VAL A 1 85 ? -8.504 -0.900 -5.274 1.00 94.31 85 VAL A O 1
ATOM 672 N N . TYR A 1 86 ? -8.284 -2.078 -3.370 1.00 95.19 86 TYR A N 1
ATOM 673 C CA . TYR A 1 86 ? -9.460 -1.555 -2.691 1.00 95.19 86 TYR A CA 1
ATOM 674 C C . TYR A 1 86 ? -9.015 -0.657 -1.544 1.00 95.19 86 TYR A C 1
ATOM 676 O O . TYR A 1 86 ? -8.211 -1.069 -0.705 1.00 95.19 86 TYR A O 1
ATOM 684 N N . VAL A 1 87 ? -9.551 0.559 -1.496 1.00 93.12 87 VAL A N 1
ATOM 685 C CA . VAL A 1 87 ? -9.328 1.505 -0.402 1.00 93.12 87 VAL A CA 1
ATOM 686 C C . VAL A 1 87 ? -10.645 1.676 0.335 1.00 93.12 87 VAL A C 1
ATOM 688 O O . VAL A 1 87 ? -11.641 2.088 -0.256 1.00 93.12 87 VAL A O 1
ATOM 691 N N . ASN A 1 88 ? -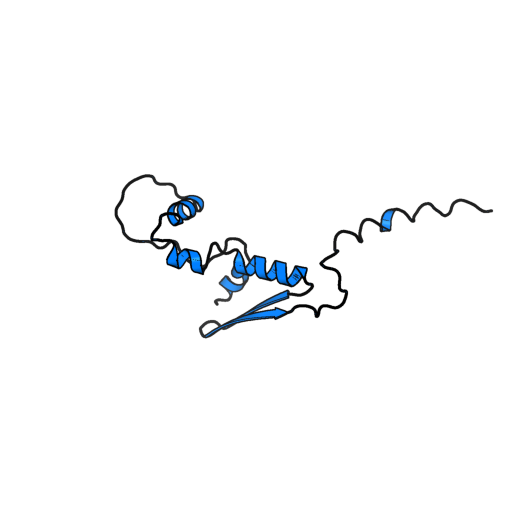10.650 1.337 1.618 1.00 91.94 88 ASN A N 1
ATOM 692 C CA . ASN A 1 88 ? -11.762 1.615 2.509 1.00 91.94 88 ASN A CA 1
ATOM 693 C C . ASN A 1 88 ? -11.401 2.842 3.343 1.00 91.94 88 ASN A C 1
ATOM 695 O O . ASN A 1 88 ? -10.340 2.855 3.961 1.00 91.94 88 ASN A O 1
ATOM 699 N N . LEU A 1 89 ? -12.266 3.850 3.360 1.00 87.69 89 LEU A N 1
ATOM 700 C CA . LEU A 1 89 ? -12.129 5.047 4.184 1.00 87.69 89 LEU A CA 1
ATOM 701 C C . LEU A 1 89 ? -13.389 5.175 5.031 1.00 87.69 89 LEU A C 1
ATOM 703 O O . LEU A 1 89 ? -14.500 4.990 4.530 1.00 87.69 89 LEU A O 1
ATOM 707 N N . ASN A 1 90 ? -13.228 5.520 6.306 1.00 81.44 90 ASN A N 1
ATOM 708 C CA . ASN A 1 90 ? -14.385 5.824 7.131 1.00 81.44 90 ASN A CA 1
ATOM 709 C C . ASN A 1 90 ? -15.069 7.090 6.611 1.00 81.44 90 ASN A C 1
ATOM 711 O O . ASN A 1 90 ? -14.421 8.069 6.246 1.00 81.44 90 ASN A O 1
ATOM 715 N N . HIS A 1 91 ? -16.400 7.071 6.609 1.00 73.19 91 HIS A N 1
ATOM 716 C CA . HIS A 1 91 ? -17.191 8.257 6.316 1.00 73.19 91 HIS A CA 1
ATOM 717 C C . HIS A 1 91 ? -16.847 9.349 7.346 1.00 73.19 91 HIS A C 1
ATOM 719 O O . HIS A 1 91 ? -16.773 9.045 8.541 1.00 73.19 91 HIS A O 1
ATOM 725 N N . LEU A 1 92 ? -16.600 10.590 6.899 1.00 66.19 92 LEU A N 1
ATOM 726 C CA . LEU A 1 92 ? -16.266 11.709 7.787 1.00 66.19 92 LEU A CA 1
ATOM 727 C C . LEU A 1 92 ? -17.428 11.964 8.757 1.00 66.19 92 LEU A C 1
ATOM 729 O O . LEU A 1 92 ? -18.407 12.630 8.437 1.00 66.19 92 LEU A O 1
ATOM 733 N N . GLY A 1 93 ? -17.305 11.418 9.958 1.00 58.97 93 GLY A N 1
ATOM 734 C CA . GLY A 1 93 ? -18.212 11.646 11.068 1.00 58.97 93 GLY A CA 1
ATOM 735 C C . GLY A 1 93 ? -17.458 11.402 12.361 1.00 58.97 93 GLY A C 1
ATOM 736 O O . GLY A 1 93 ? -17.343 10.258 12.778 1.00 58.97 93 GLY A O 1
ATOM 737 N N . ASN A 1 94 ? -16.891 12.467 12.939 1.00 57.53 94 ASN A N 1
ATOM 738 C CA . ASN A 1 94 ? -16.296 12.571 14.284 1.00 57.53 94 ASN A CA 1
ATOM 739 C C . ASN A 1 94 ? -15.452 11.389 14.817 1.00 57.53 94 ASN A C 1
ATOM 741 O O . ASN A 1 94 ? -15.267 11.269 16.027 1.00 57.53 94 ASN A O 1
ATOM 745 N N . LYS A 1 95 ? -14.902 10.521 13.964 1.00 58.53 95 LYS A N 1
ATOM 746 C CA . LYS A 1 95 ? -13.940 9.500 14.382 1.00 58.53 95 LYS A CA 1
ATOM 747 C C . LYS A 1 95 ? -12.553 10.112 14.319 1.00 58.53 95 LYS A C 1
ATOM 749 O O . LYS A 1 95 ? -12.076 10.450 13.240 1.00 58.53 95 LYS A O 1
ATOM 754 N N . ARG A 1 96 ? -11.970 10.292 15.506 1.00 57.81 96 ARG A N 1
ATOM 755 C CA . ARG A 1 96 ? -10.614 10.798 15.705 1.00 57.81 96 ARG A CA 1
ATOM 756 C C . ARG A 1 96 ? -9.639 9.983 14.859 1.00 57.81 96 ARG A C 1
ATOM 758 O O . ARG A 1 96 ? -9.698 8.753 14.845 1.00 57.81 96 ARG A O 1
ATOM 765 N N . GLU A 1 97 ? -8.771 10.703 14.161 1.00 64.25 97 GLU A N 1
ATOM 766 C CA . GLU A 1 97 ? -7.516 10.194 13.610 1.00 64.25 97 GLU A CA 1
ATOM 767 C C . GLU A 1 97 ? -6.815 9.334 14.676 1.00 64.25 97 GLU A C 1
ATOM 769 O O . GLU A 1 97 ? -7.017 9.566 15.866 1.00 64.25 97 GLU A O 1
ATOM 774 N N . MET A 1 98 ? -6.067 8.304 14.269 1.00 58.66 98 MET A N 1
ATOM 775 C CA . MET A 1 98 ? -5.555 7.243 15.154 1.00 58.66 98 MET A CA 1
ATOM 776 C C . MET A 1 98 ? -4.906 7.773 16.457 1.00 58.66 98 MET A C 1
ATOM 778 O O . MET A 1 98 ? -3.718 8.075 16.498 1.00 58.66 98 MET A O 1
ATOM 782 N N . ASP A 1 99 ? -5.697 7.831 17.535 1.00 56.72 99 ASP A N 1
ATOM 783 C CA . ASP A 1 99 ? -5.375 8.426 18.846 1.00 56.72 99 ASP A CA 1
ATOM 784 C C . ASP A 1 99 ? -4.781 7.369 19.807 1.00 56.72 99 ASP A C 1
ATOM 786 O O . ASP A 1 99 ? -5.099 7.298 20.991 1.00 56.72 99 ASP A O 1
ATOM 790 N N . SER A 1 100 ? -3.957 6.446 19.294 1.00 56.88 100 SER A N 1
ATOM 791 C CA . SER A 1 100 ? -3.516 5.253 20.042 1.00 56.88 100 SER A CA 1
ATOM 792 C C . SER A 1 100 ? -2.395 5.504 21.063 1.00 56.88 100 SER A C 1
ATOM 794 O O . SER A 1 100 ? -1.824 4.546 21.576 1.00 56.88 100 SER A O 1
ATOM 796 N N . LEU A 1 101 ? -2.045 6.762 21.347 1.00 55.72 101 LEU A N 1
ATOM 797 C CA . LEU A 1 101 ? -0.979 7.123 22.296 1.00 55.72 101 LEU A CA 1
ATOM 798 C C . LEU A 1 101 ? -1.479 7.875 23.539 1.00 55.72 101 LEU A C 1
ATOM 800 O O . LEU A 1 101 ? -0.747 7.951 24.520 1.00 55.72 101 LEU A O 1
ATOM 804 N N . THR A 1 102 ? -2.706 8.399 23.538 1.00 57.66 102 THR A N 1
ATOM 805 C CA . THR A 1 102 ? -3.209 9.273 24.615 1.00 57.66 102 THR A CA 1
ATOM 806 C C . THR A 1 102 ? -3.942 8.504 25.719 1.00 57.66 102 THR A C 1
ATOM 808 O O . THR A 1 102 ? -3.827 8.856 26.890 1.00 57.66 102 THR A O 1
ATOM 811 N N . GLY A 1 103 ? -4.595 7.384 25.389 1.00 53.75 103 GLY A N 1
ATOM 812 C CA . GLY A 1 103 ? -5.364 6.580 26.353 1.00 53.75 103 GLY A CA 1
ATOM 813 C C . GLY A 1 103 ? -4.544 5.831 27.415 1.00 53.75 103 GLY A C 1
ATOM 814 O O . GLY A 1 103 ? -5.110 5.385 28.406 1.00 53.75 103 GLY A O 1
ATOM 815 N N . SER A 1 104 ? -3.225 5.694 27.243 1.00 58.00 104 SER A N 1
ATOM 816 C CA . SER A 1 104 ? -2.369 4.971 28.201 1.00 58.00 104 SER A CA 1
ATOM 817 C C . SER A 1 104 ? -1.833 5.845 29.341 1.00 58.00 104 SER A C 1
ATOM 819 O O . SER A 1 104 ? -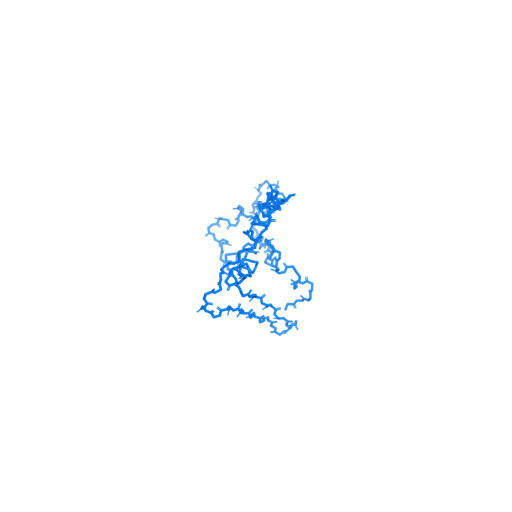1.250 5.309 30.279 1.00 58.00 104 SER A O 1
ATOM 821 N N . ILE A 1 105 ? -1.970 7.175 29.261 1.00 57.34 105 ILE A N 1
ATOM 822 C CA . ILE A 1 105 ? -1.362 8.106 30.230 1.00 57.34 105 ILE A CA 1
ATOM 823 C C . ILE A 1 105 ? -2.368 8.557 31.303 1.00 57.34 105 ILE A C 1
ATOM 825 O O . ILE A 1 105 ? -1.968 8.793 32.441 1.00 57.34 105 ILE A O 1
ATOM 829 N N . GLU A 1 106 ? -3.668 8.609 31.000 1.00 58.50 106 GLU A N 1
ATOM 830 C CA . GLU A 1 106 ? -4.686 9.064 31.966 1.00 58.50 106 GLU A CA 1
ATOM 831 C C . GLU A 1 106 ? -5.014 8.034 33.063 1.00 58.50 106 GLU A C 1
ATOM 833 O O . GLU A 1 106 ? -5.538 8.404 34.105 1.00 58.50 106 GLU A O 1
ATOM 838 N N . SER A 1 107 ? -4.644 6.758 32.908 1.00 54.81 107 SER A N 1
ATOM 839 C CA . SER A 1 107 ? -5.002 5.707 33.875 1.00 54.81 107 SER A CA 1
ATOM 840 C C . SER A 1 107 ? -4.091 5.613 35.110 1.00 54.81 107 SER A C 1
ATOM 842 O O . SER A 1 107 ? -4.221 4.663 35.876 1.00 54.81 107 SER A O 1
ATOM 844 N N . ILE A 1 108 ? -3.126 6.526 35.287 1.00 58.22 108 ILE A N 1
ATOM 845 C CA . ILE A 1 108 ? -2.112 6.435 36.360 1.00 58.22 108 ILE A CA 1
ATOM 846 C C . ILE A 1 108 ? -2.402 7.388 37.540 1.00 58.22 108 ILE A C 1
ATOM 848 O O . ILE A 1 108 ? -1.815 7.211 38.601 1.00 58.22 108 ILE A O 1
ATOM 852 N N . HIS A 1 109 ? -3.323 8.353 37.422 1.00 56.12 109 HIS A N 1
ATOM 853 C CA . HIS A 1 109 ? -3.524 9.375 38.470 1.00 56.12 109 HIS A CA 1
ATOM 854 C C . HIS A 1 109 ? -4.714 9.161 39.426 1.00 56.12 109 HIS A C 1
ATOM 856 O O . HIS A 1 109 ? -4.816 9.892 40.405 1.00 56.12 109 HIS A O 1
ATOM 862 N N . ASP A 1 110 ? -5.558 8.144 39.222 1.00 57.94 110 ASP A N 1
ATOM 863 C CA . ASP A 1 110 ? -6.784 7.957 40.028 1.00 57.94 110 ASP A CA 1
ATOM 864 C C . ASP A 1 110 ? -6.615 7.021 41.248 1.00 57.94 110 ASP A C 1
ATOM 866 O O . ASP A 1 110 ? -7.600 6.575 41.830 1.00 57.94 110 ASP A O 1
ATOM 870 N N . SER A 1 111 ? -5.380 6.702 41.663 1.00 58.25 111 SER A N 1
ATOM 871 C CA . SER A 1 111 ? -5.139 5.684 42.711 1.00 58.25 111 SER A CA 1
ATOM 872 C C . SER A 1 111 ? -5.037 6.220 44.149 1.00 58.25 111 SER A C 1
ATOM 874 O O . SER A 1 111 ? -5.041 5.413 45.073 1.00 58.25 111 SER A O 1
ATOM 876 N N . ASP A 1 112 ? -4.970 7.541 44.364 1.00 58.84 112 ASP A N 1
ATOM 877 C CA . ASP A 1 112 ? -4.556 8.112 45.664 1.00 58.84 112 ASP A CA 1
ATOM 878 C C . ASP A 1 112 ? -5.633 8.954 46.393 1.00 58.84 112 ASP A C 1
ATOM 880 O O . ASP A 1 112 ? -5.307 9.697 47.318 1.00 58.84 112 ASP A O 1
ATOM 884 N N . ALA A 1 113 ? -6.920 8.861 46.028 1.00 60.34 113 ALA A N 1
ATOM 885 C CA . ALA A 1 113 ? -7.966 9.724 46.608 1.00 60.34 113 ALA A CA 1
ATOM 886 C C . ALA A 1 113 ? -8.768 9.147 47.801 1.00 60.34 113 ALA A C 1
ATOM 888 O O . ALA A 1 113 ? -9.578 9.876 48.367 1.00 60.34 113 ALA A O 1
ATOM 889 N N . ASP A 1 114 ? -8.524 7.908 48.245 1.00 56.19 114 ASP A N 1
ATOM 890 C CA . ASP A 1 114 ? -9.320 7.264 49.313 1.00 56.19 114 ASP A CA 1
ATOM 891 C C . ASP A 1 114 ? -8.542 7.088 50.637 1.00 56.19 114 ASP A C 1
ATOM 893 O O . ASP A 1 114 ? -8.416 5.986 51.174 1.00 56.19 114 ASP A O 1
ATOM 897 N N . TYR A 1 115 ? -8.020 8.186 51.199 1.00 60.22 115 TYR A N 1
ATOM 898 C CA . TYR A 1 115 ? -7.527 8.213 52.585 1.00 60.22 115 TYR A CA 1
ATOM 899 C C . TYR A 1 115 ? -8.024 9.454 53.342 1.00 60.22 115 TYR A C 1
ATOM 901 O O . TYR A 1 115 ? -7.239 10.331 53.681 1.00 60.22 115 TYR A O 1
ATOM 909 N N . ASP A 1 116 ? -9.334 9.531 53.600 1.00 60.47 116 ASP A N 1
ATOM 910 C CA . ASP A 1 116 ? -9.886 10.149 54.819 1.00 60.47 116 ASP A CA 1
ATOM 911 C C . ASP A 1 116 ? -11.374 9.795 54.991 1.00 60.47 116 ASP A C 1
ATOM 913 O O . ASP A 1 116 ? -12.189 10.158 54.142 1.00 60.47 116 ASP A O 1
ATOM 917 N N . SER A 1 117 ? -11.718 9.116 56.095 1.00 59.69 117 SER A N 1
ATOM 918 C CA . SER A 1 117 ? -12.937 9.302 56.917 1.00 59.69 117 SER A CA 1
ATOM 919 C C . SER A 1 117 ? -13.416 7.994 57.565 1.00 59.69 117 SER A C 1
ATOM 921 O O . SER A 1 117 ? -14.300 7.319 57.031 1.00 59.69 117 SER A O 1
ATOM 923 N N . SER A 1 118 ? -12.872 7.666 58.745 1.00 58.25 118 SER A N 1
ATOM 924 C CA . SER A 1 118 ? -13.576 7.214 59.976 1.00 58.25 118 SER A CA 1
ATOM 925 C C . SER A 1 118 ? -12.585 6.705 61.019 1.00 58.25 118 SER A C 1
ATOM 927 O O . SER A 1 118 ? -11.801 5.789 60.689 1.00 58.25 118 SER A O 1
#

InterPro domains:
  IPR036890 Histidine kinase/HSP90-like ATPase superfamily [G3DSA:3.30.565.10] (1-102)
  IPR036890 Histidine kinase/HSP90-like ATPase superfamily [SSF55874] (38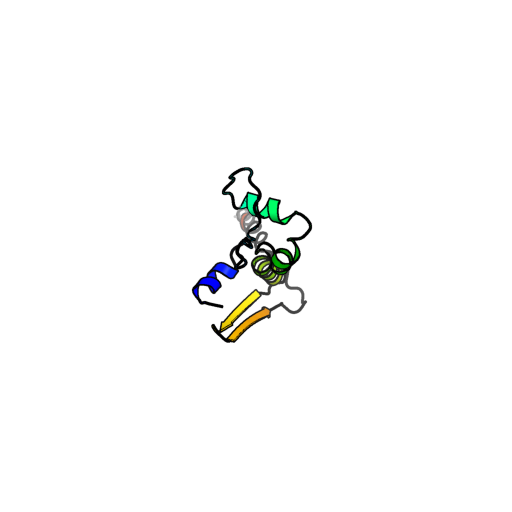-89)
  IPR039028 PDK/BCKDK protein kinase [PTHR11947] (4-97)

Foldseek 3Di:
DDPVVQVVLLDQQDDPDDQPPDPDDDDDDDDPDPVVSVVVCPPDPNVPPCVVRDRSHPPNVVQVVLVQQVWGKDWDDDPPPGIDIDRGGDDPDPDHGPPPPPVVPVPPPPPPDPPDDD

Radius of gyration: 24.25 Å; chains: 1; bounding box: 53×29×83 Å

Organism: Perkinsus olseni (NCBI:txid32597)

pLDDT: mean 71.53, std 16.96, range [41.38, 95.19]

Sequence (118 aa):
MSPELKKKAFLYGFTTVGDINENTHDSTTRDDGRLGGLLRSMDSNHMRWNEMAGYGFGLPLSRLYAKYFGGDLHVQSLYGYGTDVYVNLNHLGNKREMDSLTGSIESIHDSDADYDSS